Protein AF-A0A7S1FLL5-F1 (afdb_monomer_lite)

Sequence (113 aa):
ATEEENEERKRREYEVFVGRAIDALRIDYPDILHSPPDYALYSRDLVAVEPSGIEMQGLTKYKGILACLHLAAGIFYDPAQSGMTFRVGFDDGWGGIRVSWHATLVPKASWPA

Organism: NCBI:txid216773

Structure (mmCIF, N/CA/C/O backbone):
data_AF-A0A7S1FLL5-F1
#
_entry.id   AF-A0A7S1FLL5-F1
#
loop_
_atom_site.group_PDB
_atom_site.id
_atom_site.type_symbol
_atom_site.label_atom_id
_atom_site.label_alt_id
_atom_site.label_comp_id
_atom_site.label_asym_id
_atom_site.label_entity_id
_atom_site.label_seq_id
_atom_site.pdbx_PDB_ins_code
_atom_site.Cartn_x
_atom_site.Cartn_y
_atom_site.Cartn_z
_atom_site.occupancy
_atom_site.B_iso_or_equiv
_atom_site.auth_seq_id
_atom_site.auth_comp_id
_atom_site.auth_asym_id
_atom_site.auth_atom_id
_atom_site.pdbx_PDB_model_num
ATOM 1 N N . ALA A 1 1 ? -29.370 -0.639 25.352 1.00 63.81 1 ALA A N 1
ATOM 2 C CA . ALA A 1 1 ? -27.992 -1.146 25.358 1.00 63.81 1 ALA A CA 1
ATOM 3 C C . ALA A 1 1 ? -27.264 -0.450 26.487 1.00 63.81 1 ALA A C 1
ATOM 5 O O . ALA A 1 1 ? -27.336 0.778 26.551 1.00 63.81 1 ALA A O 1
ATOM 6 N N . THR A 1 2 ? -26.671 -1.208 27.402 1.00 86.12 2 THR A N 1
ATOM 7 C CA . THR A 1 2 ? -25.772 -0.647 28.421 1.00 86.12 2 THR A CA 1
ATOM 8 C C . THR A 1 2 ? -24.499 -0.122 27.745 1.00 86.12 2 THR A C 1
ATOM 10 O O . THR A 1 2 ? -24.195 -0.466 26.602 1.00 86.12 2 THR A O 1
ATOM 13 N N . GLU A 1 3 ? -23.775 0.777 28.406 1.00 87.81 3 GLU A N 1
ATOM 14 C CA . GLU A 1 3 ? -22.543 1.373 27.865 1.00 87.81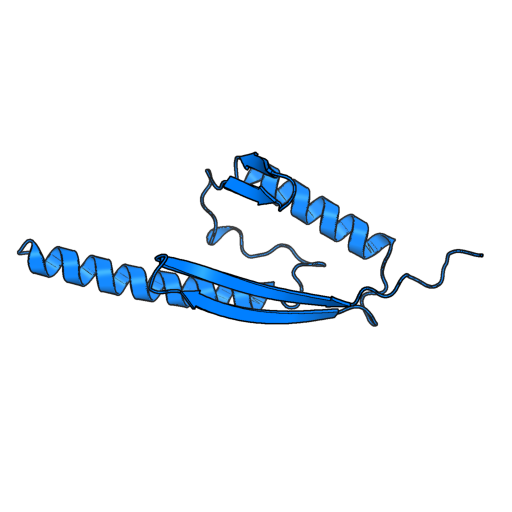 3 GLU A CA 1
ATOM 15 C C . GLU A 1 3 ? -21.482 0.303 27.543 1.00 87.81 3 GLU A C 1
ATOM 17 O O . GLU A 1 3 ? -20.839 0.355 26.498 1.00 87.81 3 GLU A O 1
ATOM 22 N N . GLU A 1 4 ? -21.420 -0.740 28.369 1.00 88.12 4 GLU A N 1
ATOM 23 C CA . GLU A 1 4 ? -20.559 -1.915 28.208 1.00 88.12 4 GLU A CA 1
ATOM 24 C C . GLU A 1 4 ? -20.879 -2.726 26.937 1.00 88.12 4 GLU A C 1
ATOM 26 O O . GLU A 1 4 ? -19.981 -3.038 26.155 1.00 88.12 4 GLU A O 1
ATOM 31 N N . GLU A 1 5 ? -22.163 -2.969 26.644 1.00 89.94 5 GLU A N 1
ATOM 32 C CA . GLU A 1 5 ? -22.590 -3.639 25.404 1.00 89.94 5 GLU A CA 1
ATOM 33 C C . GLU A 1 5 ? -22.206 -2.838 24.147 1.00 89.94 5 GLU A C 1
ATOM 35 O O . GLU A 1 5 ? -21.884 -3.411 23.102 1.00 89.94 5 GLU A O 1
ATOM 40 N N . ASN A 1 6 ? -22.239 -1.502 24.225 1.00 91.62 6 ASN A N 1
ATOM 41 C CA . ASN A 1 6 ? -21.841 -0.645 23.109 1.00 91.62 6 ASN A CA 1
ATOM 42 C C . ASN A 1 6 ? -20.327 -0.693 22.860 1.00 91.62 6 ASN A C 1
ATOM 44 O O . ASN A 1 6 ? -19.919 -0.722 21.698 1.00 91.62 6 ASN A O 1
ATOM 48 N N . GLU A 1 7 ? -19.509 -0.705 23.913 1.00 92.19 7 GLU A N 1
ATOM 49 C CA . GLU A 1 7 ? -18.049 -0.803 23.793 1.00 92.19 7 GLU A CA 1
ATOM 50 C C . GLU A 1 7 ? -17.609 -2.171 23.262 1.00 92.19 7 GLU A C 1
ATOM 52 O O . GLU A 1 7 ? -16.789 -2.244 22.344 1.00 92.19 7 GLU A O 1
ATOM 57 N N . GLU A 1 8 ? -18.223 -3.263 23.727 1.00 92.38 8 GLU A N 1
ATOM 58 C CA . GLU A 1 8 ? -17.965 -4.588 23.159 1.00 92.38 8 GLU A CA 1
ATOM 59 C C . GLU A 1 8 ? -18.308 -4.663 21.671 1.00 92.38 8 GLU A C 1
ATOM 61 O O . GLU A 1 8 ? -17.555 -5.244 20.883 1.00 92.38 8 GLU A O 1
ATOM 66 N N . ARG A 1 9 ? -19.438 -4.071 21.262 1.00 93.31 9 ARG A N 1
ATOM 67 C CA . ARG A 1 9 ? -19.830 -4.048 19.851 1.00 93.31 9 ARG A CA 1
ATOM 68 C C . ARG A 1 9 ? -18.812 -3.282 19.010 1.00 93.31 9 ARG A C 1
ATOM 70 O O . ARG A 1 9 ? -18.370 -3.810 17.993 1.00 93.31 9 ARG A O 1
ATOM 77 N N . LYS A 1 10 ? -18.403 -2.084 19.444 1.00 92.19 10 LYS A N 1
ATOM 78 C CA . LYS A 1 10 ? -17.382 -1.281 18.746 1.00 92.19 10 LYS A CA 1
ATOM 79 C C . LYS A 1 10 ? -16.068 -2.039 18.607 1.00 92.19 10 LYS A C 1
ATOM 81 O O . LYS A 1 10 ? -15.455 -2.003 17.544 1.00 92.19 10 LYS A O 1
ATOM 86 N N . ARG A 1 11 ? -15.648 -2.751 19.657 1.00 89.69 11 ARG A N 1
ATOM 87 C CA . ARG A 1 11 ? -14.433 -3.566 19.624 1.00 89.69 11 ARG A CA 1
ATOM 88 C C . ARG A 1 11 ? -14.525 -4.678 18.578 1.00 89.69 11 ARG A C 1
ATOM 90 O O . ARG A 1 11 ? -13.615 -4.818 17.768 1.00 89.69 11 ARG A O 1
ATOM 97 N N . ARG A 1 12 ? -15.631 -5.427 18.548 1.00 92.06 12 ARG A N 1
ATOM 98 C CA . ARG A 1 12 ? -15.839 -6.482 17.539 1.00 92.06 12 ARG A CA 1
ATOM 99 C C . ARG A 1 12 ? -15.889 -5.911 16.122 1.00 92.06 12 ARG A C 1
ATOM 101 O O . ARG A 1 12 ? -15.314 -6.491 15.209 1.00 92.06 12 ARG A O 1
ATOM 108 N N . GLU A 1 13 ? -16.557 -4.774 15.934 1.00 93.12 13 GLU A N 1
ATOM 109 C CA . GLU A 1 13 ? -16.590 -4.073 14.645 1.00 93.12 13 GLU A CA 1
ATOM 110 C C . GLU A 1 13 ? -15.180 -3.661 14.204 1.00 93.12 13 GLU A C 1
ATOM 112 O O . GLU A 1 13 ? -14.794 -3.928 13.067 1.00 93.12 13 GLU A O 1
ATOM 117 N N . TYR A 1 14 ? -14.386 -3.087 15.110 1.00 89.88 14 TYR A N 1
ATOM 118 C CA . TYR A 1 14 ? -12.994 -2.722 14.855 1.00 89.88 14 TYR A CA 1
ATOM 119 C C . TYR A 1 14 ? -12.141 -3.927 14.440 1.00 89.88 14 TYR A C 1
ATOM 121 O O . TYR A 1 14 ? -11.466 -3.863 13.416 1.00 89.88 14 TYR A O 1
ATOM 129 N N . GLU A 1 15 ? -12.214 -5.044 15.169 1.00 90.19 15 GLU A N 1
ATOM 130 C CA . GLU A 1 15 ? -11.469 -6.271 14.848 1.00 90.19 15 GLU A CA 1
ATOM 131 C C . GLU A 1 15 ? -11.822 -6.800 13.443 1.00 90.19 15 GLU A C 1
ATOM 133 O O . GLU A 1 15 ? -10.939 -7.186 12.671 1.00 90.19 15 GLU A O 1
ATOM 138 N N . VAL A 1 16 ? -13.102 -6.734 13.055 1.00 91.94 16 VAL A N 1
ATOM 139 C CA . VAL A 1 16 ? -13.547 -7.083 11.695 1.00 91.94 16 VAL A CA 1
ATOM 140 C C . VAL A 1 16 ? -12.983 -6.115 10.651 1.00 91.94 16 VAL A C 1
ATOM 142 O O . VAL A 1 16 ? -12.549 -6.557 9.584 1.00 91.94 16 VAL A O 1
ATOM 145 N N . PHE A 1 17 ? -12.969 -4.808 10.927 1.00 90.12 17 PHE A N 1
ATOM 146 C CA . PHE A 1 17 ? -12.389 -3.819 10.014 1.00 90.12 17 PHE A CA 1
ATOM 147 C C . PHE A 1 17 ? -10.881 -4.012 9.833 1.00 90.12 17 PHE A C 1
ATOM 149 O O . PHE A 1 17 ? -10.403 -3.943 8.702 1.00 90.12 17 PHE A O 1
ATOM 156 N N . VAL A 1 18 ? -10.148 -4.325 10.904 1.00 91.62 18 VAL A N 1
ATOM 157 C CA . VAL A 1 18 ? -8.716 -4.651 10.841 1.00 91.62 18 VAL A CA 1
ATOM 158 C C . VAL A 1 18 ? -8.477 -5.889 9.980 1.00 91.62 18 VAL A C 1
ATOM 160 O O . VAL A 1 18 ? -7.615 -5.860 9.104 1.00 91.62 18 VAL A O 1
ATOM 163 N N . GLY A 1 19 ? -9.265 -6.953 10.165 1.00 92.31 19 GLY A N 1
ATOM 164 C CA . GLY A 1 19 ? -9.166 -8.158 9.336 1.00 92.31 19 GLY A CA 1
ATOM 165 C C . GLY A 1 19 ? -9.349 -7.855 7.845 1.00 92.31 19 GLY A C 1
ATOM 166 O O . GLY A 1 19 ? -8.502 -8.213 7.030 1.00 92.31 19 GLY A O 1
ATOM 167 N N . ARG A 1 20 ? -10.396 -7.094 7.498 1.00 92.44 20 ARG A N 1
ATOM 168 C CA . ARG A 1 20 ? -10.655 -6.666 6.111 1.00 92.44 20 ARG A CA 1
ATOM 169 C C . ARG A 1 20 ? -9.524 -5.818 5.536 1.00 92.44 20 ARG A C 1
ATOM 171 O O . ARG A 1 20 ? -9.160 -5.995 4.378 1.00 92.44 20 ARG A O 1
ATOM 178 N N . ALA A 1 21 ? -8.973 -4.912 6.338 1.00 92.69 21 ALA A N 1
ATOM 179 C CA . ALA A 1 21 ? -7.847 -4.081 5.941 1.00 92.69 21 ALA A CA 1
ATOM 180 C C . ALA A 1 21 ? -6.602 -4.921 5.631 1.00 92.69 21 ALA A C 1
ATOM 182 O O . ALA A 1 21 ? -5.959 -4.715 4.607 1.00 92.69 21 ALA A O 1
ATOM 183 N N . ILE A 1 22 ? -6.283 -5.901 6.480 1.00 93.19 22 ILE A N 1
ATOM 184 C CA . ILE A 1 22 ? -5.159 -6.821 6.262 1.00 93.19 22 ILE A CA 1
ATOM 185 C C . ILE A 1 22 ? -5.349 -7.625 4.976 1.00 93.19 22 ILE A C 1
ATOM 187 O O . ILE A 1 22 ? -4.393 -7.783 4.218 1.00 93.19 22 ILE A O 1
ATOM 191 N N . ASP A 1 23 ? -6.559 -8.121 4.721 1.00 93.81 23 ASP A N 1
ATOM 192 C CA . ASP A 1 23 ? -6.851 -8.897 3.516 1.00 93.81 23 ASP A CA 1
ATOM 193 C C . ASP A 1 23 ? -6.730 -8.046 2.248 1.00 93.81 23 ASP A C 1
ATOM 195 O O . ASP A 1 23 ? -6.070 -8.472 1.301 1.00 93.81 23 ASP A O 1
ATOM 199 N N . ALA A 1 24 ? -7.265 -6.821 2.254 1.00 93.06 24 ALA A N 1
ATOM 200 C CA . ALA A 1 24 ? -7.095 -5.876 1.149 1.00 93.06 24 ALA A CA 1
ATOM 201 C C . ALA A 1 24 ? -5.608 -5.592 0.879 1.00 93.06 24 ALA A C 1
ATOM 203 O O . ALA A 1 24 ? -5.136 -5.753 -0.243 1.00 93.06 24 ALA A O 1
ATOM 204 N N . LEU A 1 25 ? -4.823 -5.301 1.923 1.00 93.25 25 LEU A N 1
ATOM 205 C CA . LEU A 1 25 ? -3.380 -5.073 1.784 1.00 93.25 25 LEU A CA 1
ATOM 206 C C . LEU A 1 25 ? -2.646 -6.312 1.245 1.00 93.25 25 LEU A C 1
ATOM 208 O O . LEU A 1 25 ? -1.707 -6.182 0.466 1.00 93.25 25 LEU A O 1
ATOM 212 N N . ARG A 1 26 ? -3.054 -7.528 1.623 1.00 92.94 26 ARG A N 1
ATOM 213 C CA . ARG A 1 26 ? -2.458 -8.764 1.086 1.00 92.94 26 ARG A CA 1
ATOM 214 C C . ARG A 1 26 ? -2.767 -8.990 -0.389 1.00 92.94 26 ARG A C 1
ATOM 216 O O . ARG A 1 26 ? -1.941 -9.590 -1.070 1.00 92.94 26 ARG A O 1
ATOM 223 N N . ILE A 1 27 ? -3.930 -8.543 -0.850 1.00 92.44 27 ILE A N 1
ATOM 224 C CA . ILE A 1 27 ? -4.333 -8.608 -2.258 1.00 92.44 27 ILE A CA 1
ATOM 225 C C . ILE A 1 27 ? -3.589 -7.549 -3.074 1.00 92.44 27 ILE A C 1
ATOM 227 O O . ILE A 1 27 ? -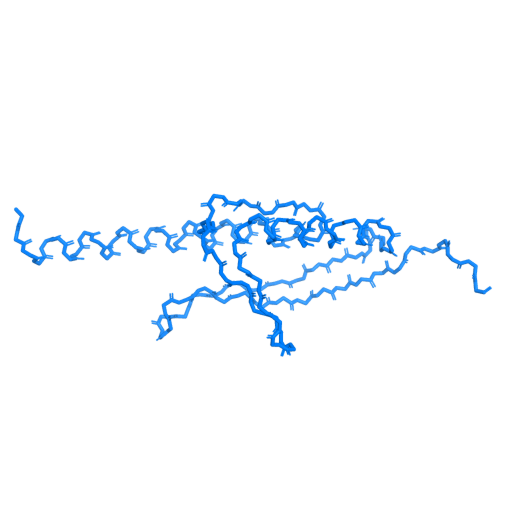3.104 -7.855 -4.157 1.00 92.44 27 ILE A O 1
ATOM 231 N N . ASP A 1 28 ? -3.456 -6.337 -2.536 1.00 92.00 28 ASP A N 1
ATOM 232 C CA . ASP A 1 28 ? -2.906 -5.197 -3.269 1.00 92.00 28 ASP A CA 1
ATOM 233 C C . ASP A 1 28 ? -1.379 -5.243 -3.387 1.00 92.00 28 ASP A C 1
ATOM 235 O O . ASP A 1 28 ? -0.819 -4.911 -4.431 1.00 92.00 28 ASP A O 1
ATOM 239 N N . TYR A 1 29 ? -0.674 -5.641 -2.320 1.00 89.94 29 TYR A N 1
ATOM 240 C CA . TYR A 1 29 ? 0.786 -5.531 -2.274 1.00 89.94 29 TYR A CA 1
ATOM 241 C C . TYR A 1 29 ? 1.537 -6.313 -3.358 1.00 89.94 29 TYR A C 1
ATOM 243 O O . TYR A 1 29 ? 2.475 -5.730 -3.888 1.00 89.94 29 TYR A O 1
ATOM 251 N N . PRO A 1 30 ? 1.180 -7.551 -3.750 1.00 89.38 30 PRO A N 1
ATOM 252 C CA . PRO A 1 30 ? 1.854 -8.241 -4.852 1.00 89.38 30 PRO A CA 1
ATOM 253 C C . PRO A 1 30 ? 2.020 -7.377 -6.113 1.00 89.38 30 PRO A C 1
ATOM 255 O O . PRO A 1 30 ? 3.081 -7.409 -6.732 1.00 89.38 30 PRO A O 1
ATOM 258 N N . ASP A 1 31 ? 1.017 -6.547 -6.418 1.00 88.56 31 ASP A N 1
ATOM 259 C CA . ASP A 1 31 ? 0.926 -5.775 -7.657 1.00 88.56 31 ASP A CA 1
ATOM 260 C C . ASP A 1 31 ? 0.920 -4.251 -7.438 1.00 88.56 31 ASP A C 1
ATOM 262 O O . ASP A 1 31 ? 0.667 -3.495 -8.376 1.00 88.56 31 ASP A O 1
ATOM 266 N N . ILE A 1 32 ? 1.242 -3.752 -6.237 1.00 90.06 32 ILE A N 1
ATOM 267 C CA . ILE A 1 32 ? 1.101 -2.322 -5.882 1.00 90.06 32 ILE A CA 1
ATOM 268 C C . ILE A 1 32 ? 1.964 -1.373 -6.728 1.00 90.06 32 ILE A C 1
ATOM 270 O O . ILE A 1 32 ? 1.704 -0.171 -6.777 1.00 90.06 32 ILE A O 1
ATOM 274 N N . LEU A 1 33 ? 3.002 -1.894 -7.390 1.00 89.00 33 LEU A N 1
ATOM 275 C CA . LEU A 1 33 ? 3.859 -1.145 -8.316 1.00 89.00 33 LEU A CA 1
ATOM 276 C C . LEU A 1 33 ? 3.275 -1.032 -9.728 1.00 89.00 33 LEU A C 1
ATOM 278 O O . LEU A 1 33 ? 3.783 -0.252 -10.532 1.00 89.00 33 LEU A O 1
ATOM 282 N N . HIS A 1 34 ? 2.224 -1.785 -10.036 1.00 88.12 34 HIS A N 1
ATOM 283 C CA . HIS A 1 34 ? 1.647 -1.877 -11.377 1.00 88.12 34 HIS A CA 1
ATOM 284 C C . HIS A 1 34 ? 0.139 -1.622 -11.400 1.00 88.12 34 HIS A C 1
ATOM 286 O O . HIS A 1 34 ? -0.390 -1.235 -12.442 1.00 88.12 34 HIS A O 1
ATOM 292 N N . SER A 1 35 ? -0.531 -1.786 -10.261 1.00 90.81 35 SER A N 1
ATOM 293 C CA . SER A 1 35 ? -1.972 -1.636 -10.114 1.00 90.81 35 SER A CA 1
ATOM 294 C C . SER A 1 35 ? -2.315 -0.744 -8.917 1.00 90.81 35 SER A C 1
ATOM 296 O O . SER A 1 35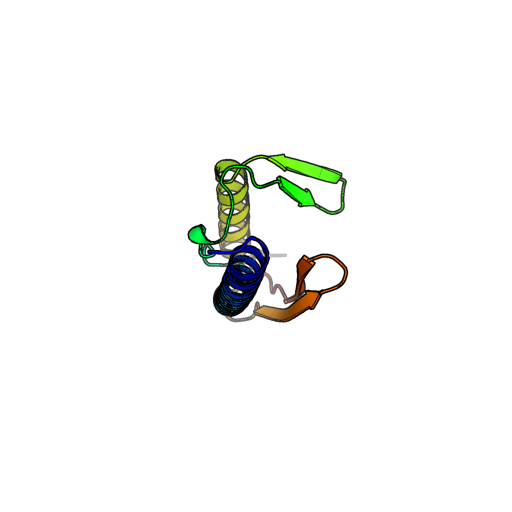 ? -1.613 -0.759 -7.900 1.00 90.81 35 SER A O 1
ATOM 298 N N . PRO A 1 36 ? -3.389 0.060 -9.011 1.00 92.69 36 PRO A N 1
ATOM 299 C CA . PRO A 1 36 ? -3.884 0.822 -7.874 1.00 92.69 36 PRO A CA 1
ATOM 300 C C . PRO A 1 36 ? -4.431 -0.108 -6.782 1.00 92.69 36 PRO A C 1
ATOM 302 O O . PRO A 1 36 ? -5.109 -1.077 -7.119 1.00 92.69 36 PRO A O 1
ATOM 305 N N . PRO A 1 37 ? -4.182 0.201 -5.496 1.00 92.81 37 PRO A N 1
ATOM 306 C CA . PRO A 1 37 ? -4.792 -0.517 -4.386 1.00 92.81 37 PRO A CA 1
ATOM 307 C C . PRO A 1 37 ? -6.286 -0.193 -4.278 1.00 92.81 37 PRO A C 1
ATOM 309 O O . PRO A 1 37 ? -6.778 0.776 -4.877 1.00 92.81 37 PRO A O 1
ATOM 312 N N . ASP A 1 38 ? -7.001 -0.941 -3.441 1.00 91.44 38 ASP A N 1
ATOM 313 C CA . ASP A 1 38 ? -8.373 -0.597 -3.089 1.00 91.44 38 ASP A CA 1
ATOM 314 C C . ASP A 1 38 ? -8.415 0.671 -2.221 1.00 91.44 38 ASP A C 1
ATOM 316 O O . ASP A 1 38 ? -8.186 0.677 -1.008 1.00 91.44 38 ASP A O 1
ATOM 320 N N . TYR A 1 39 ? -8.773 1.788 -2.853 1.00 92.69 39 TYR A N 1
ATOM 321 C CA . TYR A 1 39 ? -8.886 3.071 -2.172 1.00 92.69 39 TYR A CA 1
ATOM 322 C C . TYR A 1 39 ? -10.034 3.150 -1.156 1.00 92.69 39 TYR A C 1
ATOM 324 O O . TYR A 1 39 ? -10.065 4.112 -0.388 1.00 92.69 39 TYR A O 1
ATOM 332 N N . ALA A 1 40 ? -10.962 2.186 -1.126 1.00 90.56 40 ALA A N 1
ATOM 333 C CA . ALA A 1 40 ? -12.030 2.143 -0.127 1.00 90.56 40 ALA A CA 1
ATOM 334 C C . ALA A 1 40 ? -11.495 1.942 1.300 1.00 90.56 40 ALA A C 1
ATOM 336 O O . ALA A 1 40 ? -12.161 2.329 2.260 1.00 90.56 40 ALA A O 1
ATOM 337 N N . LEU A 1 41 ? -10.279 1.402 1.441 1.00 88.06 41 LEU A N 1
ATOM 338 C CA . LEU A 1 41 ? -9.605 1.239 2.727 1.00 88.06 41 LEU A CA 1
ATOM 339 C C . LEU A 1 41 ? -9.129 2.571 3.339 1.00 88.06 41 LEU A C 1
ATOM 341 O O . LEU A 1 41 ? -8.878 2.658 4.541 1.00 88.06 41 LEU A O 1
ATOM 345 N N . TYR A 1 42 ? -8.987 3.619 2.529 1.00 90.94 42 TYR A N 1
ATOM 346 C CA . TYR A 1 42 ? -8.279 4.831 2.922 1.00 90.94 42 TYR A CA 1
ATOM 347 C C . TYR A 1 42 ? -9.236 5.975 3.263 1.00 90.94 42 TYR A C 1
ATOM 349 O O . TYR A 1 42 ? -10.196 6.263 2.545 1.00 90.94 42 TYR A O 1
ATOM 357 N N . SER A 1 43 ? -8.919 6.698 4.340 1.00 92.94 43 SER A N 1
ATOM 358 C CA . SER A 1 43 ? -9.613 7.941 4.679 1.00 92.94 43 SER A CA 1
ATOM 359 C C . SER A 1 43 ? -9.401 9.003 3.596 1.00 92.94 43 SER A C 1
ATOM 361 O O . SER A 1 43 ? -8.328 9.108 2.998 1.00 92.94 43 SER A O 1
ATOM 363 N N . ARG A 1 44 ? -10.411 9.853 3.383 1.00 94.44 44 ARG A N 1
ATOM 364 C CA . ARG A 1 44 ? -10.285 11.032 2.509 1.00 94.44 44 ARG A CA 1
ATOM 365 C C . ARG A 1 44 ? -9.192 11.980 2.996 1.00 94.44 44 ARG A C 1
ATOM 367 O O . ARG A 1 44 ? -8.489 12.551 2.163 1.00 94.44 44 ARG A O 1
ATOM 374 N N . ASP A 1 45 ? -9.015 12.050 4.311 1.00 94.81 45 ASP A N 1
ATOM 375 C CA . ASP A 1 45 ? -8.069 12.923 5.005 1.00 94.81 45 ASP A CA 1
ATOM 376 C C . ASP A 1 45 ? -6.785 12.178 5.403 1.00 94.81 45 ASP A C 1
ATOM 378 O O . ASP A 1 45 ? -6.143 12.517 6.394 1.00 94.81 45 ASP A O 1
ATOM 382 N N . LEU A 1 46 ? -6.414 11.124 4.661 1.00 94.31 46 LEU A N 1
ATOM 383 C CA . LEU A 1 46 ? -5.187 10.378 4.937 1.00 94.31 46 LEU A CA 1
ATOM 384 C C . LEU A 1 46 ? -3.961 11.298 4.904 1.00 94.31 46 LEU A C 1
ATOM 386 O O . LEU A 1 46 ? -3.874 12.213 4.082 1.00 94.31 46 LEU A O 1
ATOM 390 N N . VAL A 1 47 ? -2.995 11.002 5.765 1.00 93.88 47 VAL A N 1
ATOM 391 C CA . VAL A 1 47 ? -1.679 11.636 5.757 1.00 93.88 47 VAL A CA 1
ATOM 392 C C . VAL A 1 47 ? -0.658 10.558 5.435 1.00 93.88 47 VAL A C 1
ATOM 394 O O . VAL A 1 47 ? -0.527 9.579 6.166 1.00 93.88 47 VAL A O 1
ATOM 397 N N . ALA A 1 48 ? 0.035 10.721 4.314 1.00 91.56 48 ALA A N 1
ATOM 398 C CA . ALA A 1 48 ? 1.159 9.878 3.944 1.00 91.56 48 ALA A CA 1
ATOM 399 C C . ALA A 1 48 ? 2.454 10.628 4.257 1.00 91.56 48 ALA A C 1
ATOM 401 O O . ALA A 1 48 ? 2.661 11.732 3.755 1.00 91.56 48 ALA A O 1
ATOM 402 N N . VAL A 1 49 ? 3.305 10.021 5.081 1.00 91.19 49 VAL A N 1
ATOM 403 C CA . VAL A 1 49 ? 4.613 10.557 5.464 1.00 91.19 49 VAL A CA 1
ATOM 404 C C . VAL A 1 49 ? 5.675 9.627 4.903 1.00 91.19 49 VAL A C 1
ATOM 406 O O . VAL A 1 49 ? 5.632 8.423 5.160 1.00 91.19 49 VAL A O 1
ATOM 409 N N . GLU A 1 50 ? 6.602 10.159 4.116 1.00 85.00 50 GLU A N 1
ATOM 410 C CA . GLU A 1 50 ? 7.745 9.380 3.636 1.00 85.00 50 GLU A CA 1
ATOM 411 C C . GLU A 1 50 ? 8.996 9.629 4.513 1.00 85.00 50 GLU A C 1
ATOM 413 O O . GLU A 1 50 ? 9.038 10.621 5.244 1.00 85.00 50 GLU A O 1
ATOM 418 N N . PRO A 1 51 ? 10.000 8.728 4.510 1.00 85.25 51 PRO A N 1
ATOM 419 C CA . PRO A 1 51 ? 11.135 8.767 5.441 1.00 85.25 51 PRO A CA 1
ATOM 420 C C . PRO A 1 51 ? 11.957 10.067 5.480 1.00 85.25 51 PRO A C 1
ATOM 422 O O . PRO A 1 51 ? 12.597 10.336 6.494 1.00 85.25 51 PRO A O 1
ATOM 425 N N . SER A 1 52 ? 11.968 10.862 4.409 1.00 87.62 52 SER A N 1
ATOM 426 C CA . SER A 1 52 ? 12.643 12.167 4.353 1.00 87.62 52 SER A CA 1
ATOM 427 C C . SER A 1 52 ? 11.852 13.295 5.040 1.00 87.62 52 SER A C 1
ATOM 429 O O . SER A 1 52 ? 12.371 14.398 5.213 1.00 87.62 52 SER A O 1
ATOM 431 N N . GLY A 1 53 ? 10.634 13.005 5.516 1.00 85.00 53 GLY A N 1
ATOM 432 C CA . GLY A 1 53 ? 9.765 13.922 6.253 1.00 85.00 53 GLY A CA 1
ATOM 433 C C . GLY A 1 53 ? 8.793 14.706 5.374 1.00 85.00 53 GLY A C 1
ATOM 434 O O . GLY A 1 53 ? 8.120 15.608 5.871 1.00 85.00 53 GLY A O 1
ATOM 435 N N . ILE A 1 54 ? 8.691 14.388 4.080 1.00 87.00 54 ILE A N 1
ATOM 436 C CA . ILE A 1 54 ? 7.673 14.983 3.215 1.00 87.00 54 ILE A CA 1
ATOM 437 C C . ILE A 1 54 ? 6.310 14.389 3.571 1.00 87.00 54 ILE A C 1
ATOM 439 O O . ILE A 1 54 ? 6.098 13.174 3.536 1.00 87.00 54 ILE A O 1
ATOM 443 N N . GLU A 1 55 ? 5.365 15.276 3.875 1.00 91.31 55 GLU A N 1
ATOM 444 C CA . GLU A 1 55 ? 3.985 14.916 4.173 1.00 91.31 55 GLU A CA 1
ATOM 445 C C . GLU A 1 55 ? 3.052 15.234 3.011 1.00 91.31 55 GLU A C 1
ATOM 447 O O . GLU A 1 55 ? 3.122 16.282 2.360 1.00 91.31 55 GLU A O 1
ATOM 452 N N . MET A 1 56 ? 2.119 14.323 2.771 1.00 89.94 56 MET A N 1
ATOM 453 C CA . MET A 1 56 ? 1.151 14.416 1.692 1.00 89.94 56 MET A CA 1
ATOM 454 C C . MET A 1 56 ? -0.229 14.188 2.278 1.00 89.94 56 MET A C 1
ATOM 456 O O . MET A 1 56 ? -0.557 13.106 2.761 1.00 89.94 56 MET A O 1
ATOM 460 N N . GLN A 1 57 ? -1.033 15.244 2.238 1.00 94.12 57 GLN A N 1
ATOM 461 C CA . GLN A 1 57 ? -2.361 15.256 2.831 1.00 94.12 57 GLN A CA 1
ATOM 462 C C . GLN A 1 57 ? -3.434 15.037 1.765 1.00 94.12 57 GLN A C 1
ATOM 464 O O . GLN A 1 57 ? -3.490 15.753 0.757 1.00 94.12 57 GLN A O 1
ATOM 469 N N . GLY A 1 58 ? -4.304 14.072 2.032 1.00 95.81 58 GLY A N 1
ATOM 470 C CA . GLY A 1 58 ? -5.506 13.784 1.274 1.00 95.81 58 GLY A CA 1
ATOM 471 C C . GLY A 1 58 ? -5.358 12.652 0.258 1.00 95.81 58 GLY A C 1
ATOM 472 O O . GLY A 1 58 ? -4.340 12.496 -0.426 1.00 95.81 58 GLY A O 1
ATOM 473 N N . LEU A 1 59 ? -6.448 11.901 0.098 1.00 95.12 59 LEU A N 1
ATOM 474 C CA . LEU A 1 59 ? -6.519 10.730 -0.776 1.00 95.12 59 LEU A CA 1
ATOM 475 C C . LEU A 1 59 ? -6.227 11.057 -2.249 1.00 95.12 59 LEU A C 1
ATOM 477 O O . LEU A 1 59 ? -5.597 10.266 -2.945 1.00 95.12 59 LEU A O 1
ATOM 481 N N . THR A 1 60 ? -6.632 12.231 -2.737 1.00 94.56 60 THR A N 1
ATOM 482 C CA . THR A 1 60 ? -6.380 12.637 -4.130 1.00 94.56 60 THR A CA 1
ATOM 483 C C . THR A 1 60 ? -4.887 12.729 -4.442 1.00 94.56 60 THR A C 1
ATOM 485 O O . THR A 1 60 ? -4.451 12.248 -5.486 1.00 94.56 60 THR A O 1
ATOM 488 N N . LYS A 1 61 ? -4.088 13.307 -3.534 1.00 92.50 61 LYS A N 1
ATOM 489 C CA . LYS A 1 61 ? -2.634 13.406 -3.726 1.00 92.50 61 LYS A CA 1
ATOM 490 C C . LYS A 1 61 ? -1.990 12.026 -3.669 1.00 92.50 61 LYS A C 1
ATOM 492 O O . LYS A 1 61 ? -1.195 11.695 -4.542 1.00 92.50 61 LYS A O 1
ATOM 497 N N . TYR A 1 62 ? -2.404 11.208 -2.702 1.00 93.12 62 TYR A N 1
ATOM 498 C CA . TYR A 1 62 ? -1.936 9.831 -2.556 1.00 93.12 62 TYR A CA 1
ATOM 499 C C . TYR A 1 62 ? -2.158 8.990 -3.825 1.00 93.12 62 TYR A C 1
ATOM 501 O O . TYR A 1 62 ? -1.230 8.343 -4.308 1.00 93.12 62 TYR A O 1
ATOM 509 N N . LYS A 1 63 ? -3.350 9.081 -4.435 1.00 94.56 63 LYS A N 1
ATOM 510 C CA . LYS A 1 63 ? -3.657 8.449 -5.732 1.00 94.56 63 LYS A CA 1
ATOM 511 C C . LYS A 1 63 ? -2.701 8.891 -6.838 1.00 94.56 63 LYS A C 1
ATOM 513 O O . LYS A 1 63 ? -2.204 8.054 -7.584 1.00 94.56 63 LYS A O 1
ATOM 518 N N . GLY A 1 64 ? -2.437 10.196 -6.932 1.00 93.06 64 GLY A N 1
ATOM 519 C CA . GLY A 1 64 ? -1.531 10.753 -7.937 1.00 93.06 64 GLY A CA 1
ATOM 520 C C . GLY A 1 64 ? -0.107 10.208 -7.821 1.00 93.06 64 GLY A C 1
ATOM 521 O O . GLY A 1 64 ? 0.509 9.886 -8.830 1.00 93.06 64 GLY A O 1
ATOM 522 N N . ILE A 1 65 ? 0.397 10.035 -6.599 1.00 90.88 65 ILE A N 1
ATOM 523 C CA . ILE A 1 65 ? 1.744 9.494 -6.365 1.00 90.88 65 ILE A CA 1
ATOM 524 C C . ILE A 1 65 ? 1.836 8.032 -6.776 1.00 90.88 65 ILE A C 1
ATOM 526 O O . ILE A 1 65 ? 2.791 7.660 -7.452 1.00 90.88 65 ILE A O 1
ATOM 530 N N . LEU A 1 66 ? 0.842 7.217 -6.415 1.00 92.38 66 LEU A N 1
ATOM 531 C CA . LEU A 1 66 ? 0.805 5.824 -6.854 1.00 92.38 66 LEU A CA 1
ATOM 532 C C . LEU A 1 66 ? 0.721 5.725 -8.378 1.00 92.38 66 LEU A C 1
ATOM 534 O O . LEU A 1 66 ? 1.466 4.953 -8.964 1.00 92.38 66 LEU A O 1
ATOM 538 N N . ALA A 1 67 ? -0.071 6.575 -9.035 1.00 94.00 67 ALA A N 1
ATOM 539 C CA . ALA A 1 67 ? -0.111 6.622 -10.496 1.00 94.00 67 ALA A CA 1
ATOM 540 C C . ALA A 1 67 ? 1.251 7.002 -11.115 1.00 94.00 67 ALA A C 1
ATOM 542 O O . ALA A 1 67 ? 1.678 6.388 -12.093 1.00 94.00 67 ALA A O 1
ATOM 543 N N . CYS A 1 68 ? 1.967 7.975 -10.538 1.00 92.81 68 CYS A N 1
ATOM 544 C CA . CYS A 1 68 ? 3.329 8.315 -10.960 1.00 92.81 68 CYS A CA 1
ATOM 545 C C . CYS A 1 68 ? 4.304 7.147 -10.749 1.00 92.81 68 CYS A C 1
ATOM 547 O O . CYS A 1 68 ? 5.145 6.893 -11.611 1.00 92.81 68 CYS A O 1
ATOM 549 N N . LEU A 1 69 ? 4.179 6.426 -9.632 1.00 91.50 69 LEU A N 1
ATOM 550 C CA . LEU A 1 69 ? 4.972 5.235 -9.341 1.00 91.50 69 LEU A CA 1
ATOM 551 C C . LEU A 1 69 ? 4.695 4.124 -10.359 1.00 91.50 69 LEU A C 1
ATOM 553 O O . LEU A 1 69 ? 5.644 3.543 -10.875 1.00 91.50 69 LEU A O 1
ATOM 557 N N . HIS A 1 70 ? 3.428 3.878 -10.704 1.00 93.19 70 HIS A N 1
ATOM 558 C CA . HIS A 1 70 ? 3.034 2.894 -11.720 1.00 93.19 70 HIS A CA 1
ATOM 559 C C . HIS A 1 70 ? 3.588 3.243 -13.093 1.00 93.19 70 HIS A C 1
ATOM 561 O O . HIS A 1 70 ? 4.124 2.379 -13.788 1.00 93.19 70 HIS A O 1
ATOM 567 N N . LEU A 1 71 ? 3.512 4.521 -13.470 1.00 92.88 71 LEU A N 1
ATOM 568 C CA . LEU A 1 71 ? 4.072 5.009 -14.724 1.00 92.88 71 LEU A CA 1
ATOM 569 C C . LEU A 1 71 ? 5.591 4.810 -14.761 1.00 92.88 71 LEU A C 1
ATOM 571 O O . LEU A 1 71 ? 6.113 4.248 -15.722 1.00 92.88 71 LEU A O 1
ATOM 575 N N . ALA A 1 72 ? 6.299 5.232 -13.711 1.00 91.56 72 ALA A N 1
ATOM 576 C CA . ALA A 1 72 ? 7.742 5.052 -13.609 1.00 91.56 72 ALA A CA 1
ATOM 577 C C . ALA A 1 72 ? 8.116 3.565 -13.654 1.00 91.56 72 ALA A C 1
ATOM 579 O O . ALA A 1 72 ? 9.002 3.176 -14.414 1.00 91.56 72 ALA A O 1
ATOM 580 N N . ALA A 1 73 ? 7.401 2.720 -12.910 1.00 91.44 73 ALA A N 1
ATOM 581 C CA . ALA A 1 73 ? 7.652 1.290 -12.895 1.00 91.44 73 ALA A CA 1
ATOM 582 C C . ALA A 1 73 ? 7.460 0.658 -14.279 1.00 91.44 73 ALA A C 1
ATOM 584 O O . ALA A 1 73 ? 8.312 -0.100 -14.735 1.00 91.44 73 ALA A O 1
ATOM 585 N N . GLY A 1 74 ? 6.390 1.039 -14.982 1.00 89.94 74 GLY A N 1
ATOM 586 C CA . GLY A 1 74 ? 6.104 0.576 -16.336 1.00 89.94 74 GLY A CA 1
ATOM 587 C C . GLY A 1 74 ? 7.080 1.090 -17.400 1.00 89.94 74 GLY A C 1
ATOM 588 O O . GLY A 1 74 ? 7.293 0.402 -18.398 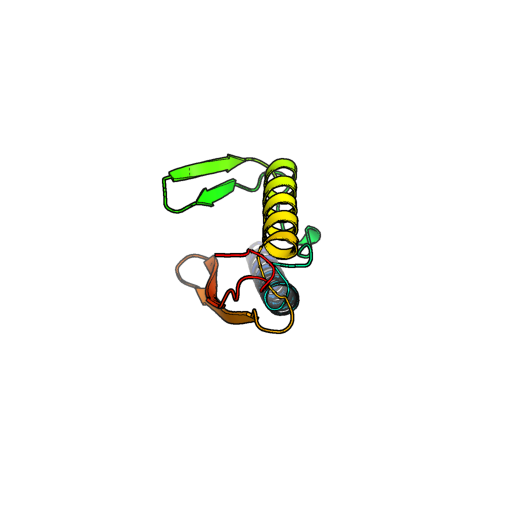1.00 89.94 74 GLY A O 1
ATOM 589 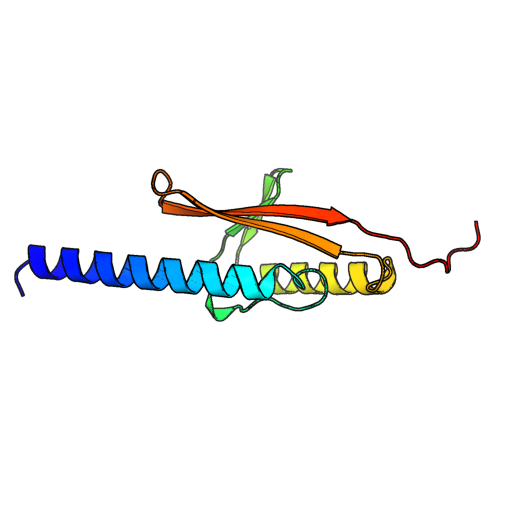N N . ILE A 1 75 ? 7.689 2.264 -17.219 1.00 90.88 75 ILE A N 1
ATOM 590 C CA . ILE A 1 75 ? 8.687 2.807 -18.155 1.00 90.88 75 ILE A CA 1
ATOM 591 C C . ILE A 1 75 ? 10.057 2.165 -17.921 1.00 90.88 75 ILE A C 1
ATOM 593 O O . ILE A 1 75 ? 10.687 1.717 -18.878 1.00 90.88 75 ILE A O 1
ATOM 597 N N . PHE A 1 76 ? 10.514 2.111 -16.669 1.00 90.69 76 PHE A N 1
ATOM 598 C CA . PHE A 1 76 ? 11.907 1.793 -16.355 1.00 90.69 76 PHE A CA 1
ATOM 599 C C . PHE A 1 76 ? 12.173 0.307 -16.100 1.00 90.69 76 PHE A C 1
ATOM 601 O O . PHE A 1 76 ? 13.281 -0.146 -16.386 1.00 90.69 76 PHE A O 1
ATOM 608 N N . TYR A 1 77 ? 11.198 -0.464 -15.605 1.00 91.81 77 TYR A N 1
ATOM 609 C CA . TYR A 1 77 ? 11.440 -1.824 -15.106 1.00 91.81 77 TYR A CA 1
ATOM 610 C C . TYR A 1 77 ? 10.642 -2.900 -15.849 1.00 91.81 77 TYR A C 1
ATOM 612 O O . TYR A 1 77 ? 9.513 -2.684 -16.287 1.00 91.81 77 TYR A O 1
ATOM 620 N N . ASP A 1 78 ? 11.252 -4.071 -16.025 1.00 90.12 78 ASP A N 1
ATOM 621 C CA . ASP A 1 78 ? 10.634 -5.248 -16.631 1.00 90.12 78 ASP A CA 1
ATOM 622 C C . ASP A 1 78 ? 9.684 -5.916 -15.620 1.00 90.12 78 ASP A C 1
ATOM 624 O O . ASP A 1 78 ? 10.162 -6.407 -14.594 1.00 90.12 78 ASP A O 1
ATOM 628 N N . PRO A 1 79 ? 8.364 -5.971 -15.878 1.00 86.31 79 PRO A N 1
ATOM 629 C CA . PRO A 1 79 ? 7.398 -6.558 -14.951 1.00 86.31 79 PRO A CA 1
ATOM 630 C C . PRO A 1 79 ? 7.523 -8.082 -14.811 1.00 86.31 79 PRO A C 1
ATOM 632 O O . PRO A 1 79 ? 7.047 -8.629 -13.825 1.00 86.31 79 PRO A O 1
ATOM 635 N N . ALA A 1 80 ? 8.145 -8.785 -15.766 1.00 87.19 80 ALA A N 1
ATOM 636 C CA . ALA A 1 80 ? 8.313 -10.238 -15.687 1.00 87.19 80 ALA A CA 1
ATOM 637 C C . ALA A 1 80 ? 9.489 -10.652 -14.788 1.00 87.19 80 ALA A C 1
ATOM 639 O O . ALA A 1 80 ? 9.528 -11.779 -14.295 1.00 87.19 80 ALA A O 1
ATOM 640 N N . GLN A 1 81 ? 10.459 -9.753 -14.605 1.00 87.50 81 GLN A N 1
ATOM 641 C CA . GLN A 1 81 ? 11.675 -9.997 -13.822 1.00 87.50 81 GLN A CA 1
ATOM 642 C C . GLN A 1 81 ? 11.732 -9.175 -12.531 1.00 87.50 81 GLN A C 1
ATOM 644 O O . GLN A 1 81 ? 12.491 -9.506 -11.620 1.00 87.50 81 GLN A O 1
ATOM 649 N N . SER A 1 82 ? 10.939 -8.109 -12.448 1.00 89.50 82 SER A N 1
ATOM 650 C CA . SER A 1 82 ? 10.735 -7.345 -11.223 1.00 89.50 82 SER A CA 1
ATOM 651 C C . SER A 1 82 ? 9.664 -8.002 -10.360 1.00 89.50 82 SER A C 1
ATOM 653 O O . SER A 1 82 ? 8.750 -8.648 -10.860 1.00 89.50 82 SER A O 1
ATOM 655 N N . GLY A 1 83 ? 9.758 -7.821 -9.049 1.00 87.06 83 GLY A N 1
ATOM 656 C CA . GLY A 1 83 ? 8.782 -8.373 -8.122 1.00 87.06 83 GLY A CA 1
ATOM 657 C C . GLY A 1 83 ? 8.932 -7.804 -6.725 1.00 87.06 83 GLY A C 1
ATOM 658 O O . GLY A 1 83 ? 9.907 -7.118 -6.408 1.00 87.06 83 GLY A O 1
ATOM 659 N N . MET A 1 84 ? 7.960 -8.098 -5.868 1.00 91.00 84 MET A N 1
ATOM 660 C CA . MET A 1 84 ? 7.978 -7.659 -4.483 1.00 91.00 84 MET A CA 1
ATOM 661 C C . MET A 1 84 ? 7.611 -8.799 -3.541 1.00 91.00 84 MET A C 1
ATOM 663 O O . MET A 1 84 ? 6.650 -9.533 -3.750 1.00 91.00 84 MET A O 1
ATOM 667 N N . THR A 1 85 ? 8.378 -8.920 -2.464 1.00 92.06 85 THR A N 1
ATOM 668 C CA . THR A 1 85 ? 8.019 -9.753 -1.315 1.00 92.06 85 THR A CA 1
ATOM 669 C C . THR A 1 85 ? 7.552 -8.852 -0.186 1.00 92.06 85 THR A C 1
ATOM 671 O O . THR A 1 85 ? 8.061 -7.743 -0.019 1.00 92.06 85 THR A O 1
ATOM 674 N N . PHE A 1 86 ? 6.571 -9.297 0.593 1.00 94.56 86 PHE A N 1
ATOM 675 C CA . PHE A 1 86 ? 6.022 -8.487 1.673 1.00 94.56 86 PHE A CA 1
ATOM 676 C C . PHE A 1 86 ? 5.529 -9.343 2.839 1.00 94.56 86 PHE A C 1
ATOM 678 O O . PHE A 1 86 ? 5.303 -10.548 2.720 1.00 94.56 86 PHE A O 1
ATOM 685 N N . ARG A 1 87 ? 5.384 -8.702 3.996 1.00 93.75 87 ARG A N 1
ATOM 686 C CA . ARG A 1 87 ? 4.779 -9.245 5.210 1.00 93.75 87 ARG A CA 1
ATOM 687 C C . ARG A 1 87 ? 3.845 -8.197 5.789 1.00 93.75 87 ARG A C 1
ATOM 689 O O . ARG A 1 87 ? 4.256 -7.057 5.990 1.00 93.75 87 ARG A O 1
ATOM 696 N N . VAL A 1 88 ? 2.619 -8.608 6.086 1.00 93.88 88 VAL A N 1
ATOM 697 C CA . VAL A 1 88 ? 1.617 -7.783 6.769 1.00 93.88 88 VAL A CA 1
ATOM 698 C C . VAL A 1 88 ? 1.461 -8.305 8.191 1.00 93.88 88 VAL A C 1
ATOM 700 O O . VAL A 1 88 ? 1.249 -9.505 8.380 1.00 93.88 88 VAL A O 1
ATOM 703 N N . GLY A 1 89 ? 1.567 -7.416 9.173 1.00 89.81 89 GLY A N 1
ATOM 704 C CA . GLY A 1 89 ? 1.344 -7.717 10.582 1.00 89.81 89 GLY A CA 1
ATOM 705 C C . GLY A 1 89 ? 0.499 -6.635 11.241 1.00 89.81 89 GLY A C 1
ATOM 706 O O . GLY A 1 89 ? 0.624 -5.458 10.906 1.00 89.81 89 GLY A O 1
ATOM 707 N N . PHE A 1 90 ? -0.361 -7.039 12.170 1.00 91.19 90 PHE A N 1
ATOM 708 C CA . PHE A 1 90 ? -1.053 -6.111 13.056 1.00 91.19 90 PHE A CA 1
ATOM 709 C C . PHE A 1 90 ? -0.218 -5.910 14.319 1.00 91.19 90 PHE A C 1
ATOM 711 O O . PHE A 1 90 ? 0.308 -6.877 14.871 1.00 91.19 90 PHE A O 1
ATOM 718 N N . ASP A 1 91 ? -0.054 -4.657 14.729 1.00 86.06 91 ASP A N 1
ATOM 719 C CA . ASP A 1 91 ? 0.648 -4.275 15.948 1.00 86.06 91 ASP A CA 1
ATOM 720 C C . ASP A 1 91 ? -0.378 -3.750 16.961 1.00 86.06 91 ASP A C 1
ATOM 722 O O . ASP A 1 91 ? -0.790 -2.586 16.901 1.00 86.06 91 ASP A O 1
ATOM 726 N N . ASP A 1 92 ? -0.791 -4.629 17.881 1.00 75.94 92 ASP A N 1
ATOM 727 C CA . ASP A 1 92 ? -1.767 -4.335 18.941 1.00 75.94 92 ASP A CA 1
ATOM 728 C C . ASP A 1 92 ? -1.334 -3.151 19.822 1.00 75.94 92 ASP A C 1
ATOM 730 O O . ASP A 1 92 ? -2.178 -2.432 20.352 1.00 75.94 92 ASP A O 1
ATOM 734 N N . GLY A 1 93 ? -0.023 -2.921 19.976 1.00 78.12 93 GLY A N 1
ATOM 735 C CA . GLY A 1 93 ? 0.507 -1.861 20.835 1.00 78.12 93 GLY A CA 1
ATOM 736 C C . GLY A 1 93 ? 0.307 -0.456 20.266 1.00 78.12 93 GLY A C 1
ATOM 737 O O . GLY A 1 93 ? 0.184 0.501 21.027 1.00 78.12 93 GLY A O 1
ATOM 738 N N . TRP A 1 94 ? 0.250 -0.334 18.938 1.00 69.94 94 TRP A N 1
ATOM 739 C CA . TRP A 1 94 ? 0.095 0.941 18.227 1.00 69.94 94 TRP A CA 1
ATOM 740 C C . TRP A 1 94 ? -1.259 1.073 17.519 1.00 69.94 94 TRP A C 1
ATOM 742 O O . TRP A 1 94 ? -1.530 2.110 16.915 1.00 69.94 94 TRP A O 1
ATOM 752 N N . GLY A 1 95 ? -2.103 0.035 17.576 1.00 83.62 95 GLY A N 1
ATOM 753 C CA . GLY A 1 95 ? -3.399 0.001 16.892 1.00 83.62 95 GLY A CA 1
ATOM 754 C C . GLY A 1 95 ? -3.270 0.141 15.373 1.00 83.62 95 GLY A C 1
ATOM 755 O O . GLY A 1 95 ? -4.132 0.744 14.732 1.00 83.62 95 GLY A O 1
ATOM 756 N N . GLY A 1 96 ? -2.168 -0.357 14.804 1.00 89.69 96 GLY A N 1
ATOM 757 C CA . GLY A 1 96 ? -1.773 -0.097 13.423 1.00 89.69 96 GLY A CA 1
ATOM 758 C C . GLY A 1 96 ? -1.419 -1.362 12.651 1.00 89.69 96 GLY A C 1
ATOM 759 O O . GLY A 1 96 ? -0.911 -2.337 13.201 1.00 89.69 96 GLY A O 1
ATOM 760 N N . ILE A 1 97 ? -1.654 -1.334 11.339 1.00 92.56 97 ILE A N 1
ATOM 761 C CA . ILE A 1 97 ? -1.188 -2.380 10.428 1.00 92.56 97 ILE A CA 1
ATOM 762 C C . ILE A 1 97 ? 0.172 -1.963 9.880 1.00 92.56 97 ILE A C 1
ATOM 764 O O . ILE A 1 97 ? 0.326 -0.878 9.318 1.00 92.56 97 ILE A O 1
ATOM 768 N N . ARG A 1 98 ? 1.165 -2.839 10.023 1.00 92.31 98 ARG A N 1
ATOM 769 C CA . ARG A 1 98 ? 2.497 -2.662 9.454 1.00 92.31 98 ARG A CA 1
ATOM 770 C C . ARG A 1 98 ? 2.664 -3.565 8.245 1.00 92.31 98 ARG A C 1
ATOM 772 O O . ARG A 1 98 ? 2.465 -4.777 8.334 1.00 92.31 98 ARG A O 1
ATOM 779 N N . VAL A 1 99 ? 3.110 -2.976 7.140 1.00 92.25 99 VAL A N 1
ATOM 780 C CA . VAL A 1 99 ? 3.543 -3.729 5.965 1.00 92.25 99 VAL A CA 1
ATOM 781 C C . VAL A 1 99 ? 5.035 -3.526 5.751 1.00 92.25 99 VAL A C 1
ATOM 783 O O . VAL A 1 99 ? 5.492 -2.417 5.488 1.00 92.25 99 VAL A O 1
ATOM 786 N N . SER A 1 100 ? 5.792 -4.612 5.864 1.00 93.19 100 SER A N 1
ATOM 787 C CA . SER A 1 100 ? 7.214 -4.651 5.528 1.00 93.19 100 SER A CA 1
ATOM 788 C C . SER A 1 100 ? 7.366 -5.268 4.149 1.00 93.19 100 SER A C 1
ATOM 790 O O . SER A 1 100 ? 6.845 -6.356 3.915 1.00 93.19 100 SER A O 1
ATOM 792 N N . TRP A 1 101 ? 8.086 -4.615 3.246 1.00 92.81 101 TRP A N 1
ATOM 793 C CA . TRP A 1 101 ? 8.230 -5.074 1.868 1.00 92.81 101 TRP A CA 1
ATOM 794 C C . TRP A 1 101 ? 9.672 -4.956 1.375 1.00 92.81 101 TRP A C 1
ATOM 796 O O . TRP A 1 101 ? 10.470 -4.184 1.901 1.00 92.81 101 TRP A O 1
ATOM 806 N N . HIS A 1 102 ? 10.000 -5.763 0.372 1.00 93.38 102 HIS A N 1
ATOM 807 C CA . HIS A 1 102 ? 11.266 -5.756 -0.343 1.00 93.38 102 HIS A CA 1
ATOM 808 C C . HIS A 1 102 ? 10.979 -5.912 -1.835 1.00 93.38 102 HIS A C 1
ATOM 810 O O . HIS A 1 102 ? 10.476 -6.956 -2.260 1.00 93.38 102 HIS A O 1
ATOM 816 N N . ALA A 1 103 ? 11.289 -4.874 -2.612 1.00 91.56 103 ALA A N 1
ATOM 817 C CA . ALA A 1 103 ? 11.127 -4.870 -4.060 1.00 91.56 103 ALA A CA 1
ATOM 818 C C . ALA A 1 103 ? 12.462 -5.155 -4.757 1.00 91.56 103 ALA A C 1
ATOM 820 O O . ALA A 1 103 ? 13.493 -4.574 -4.420 1.00 91.56 103 ALA A O 1
ATOM 821 N N . THR A 1 104 ? 12.422 -6.024 -5.760 1.00 92.00 104 THR A N 1
ATOM 822 C CA . THR A 1 104 ? 13.502 -6.256 -6.718 1.00 92.00 104 THR A CA 1
ATOM 823 C C . THR A 1 104 ? 13.061 -5.673 -8.054 1.00 92.00 104 THR A C 1
ATOM 825 O O . THR A 1 104 ? 12.040 -6.085 -8.596 1.00 92.00 104 THR A O 1
ATOM 828 N N . LEU A 1 105 ? 13.807 -4.695 -8.567 1.00 91.38 105 LEU A N 1
ATOM 829 C CA . LEU A 1 105 ? 13.473 -3.975 -9.795 1.00 91.38 105 LEU A CA 1
ATOM 830 C C . LEU A 1 105 ? 14.553 -4.241 -10.844 1.00 91.38 105 LEU A C 1
ATOM 832 O O . LEU A 1 105 ? 15.713 -3.883 -10.644 1.00 91.38 105 LEU A O 1
ATOM 836 N N . VAL A 1 106 ? 14.172 -4.878 -11.950 1.00 91.94 106 VAL A N 1
ATOM 837 C CA . VAL A 1 106 ? 15.071 -5.190 -13.066 1.00 91.94 106 VAL A CA 1
ATOM 838 C C . VAL A 1 106 ? 14.823 -4.175 -14.178 1.00 91.94 106 VAL A C 1
ATOM 840 O O . VAL A 1 106 ? 13.709 -4.124 -14.696 1.00 91.94 106 VAL A O 1
ATOM 843 N N . PRO A 1 107 ? 15.809 -3.341 -14.553 1.00 92.19 107 PRO A N 1
ATOM 844 C CA . PRO A 1 107 ? 15.638 -2.378 -15.635 1.00 92.19 107 PRO A CA 1
ATOM 845 C C . PRO A 1 107 ? 15.285 -3.060 -16.960 1.00 92.19 107 PRO A C 1
ATOM 847 O O . PRO A 1 107 ? 15.818 -4.125 -17.278 1.00 92.19 107 PRO A O 1
ATOM 850 N N . LYS A 1 108 ? 14.429 -2.434 -17.773 1.00 90.06 108 LYS A N 1
ATOM 851 C CA . LYS A 1 108 ? 14.190 -2.905 -19.144 1.00 90.06 108 LYS A CA 1
ATOM 852 C C . LYS A 1 108 ? 15.485 -2.792 -19.948 1.00 90.06 108 LYS A C 1
ATOM 854 O O . LYS A 1 108 ? 16.118 -1.739 -19.962 1.00 90.06 108 LYS A O 1
ATOM 859 N N . ALA A 1 109 ? 15.852 -3.856 -20.661 1.00 75.31 109 ALA A N 1
ATOM 860 C CA . ALA A 1 109 ? 17.105 -3.970 -21.417 1.00 75.31 109 ALA A CA 1
ATOM 861 C C . ALA A 1 109 ? 17.214 -3.053 -22.662 1.00 75.31 109 ALA A C 1
ATOM 863 O O . ALA A 1 109 ? 17.972 -3.342 -23.581 1.00 75.31 109 ALA A O 1
ATOM 864 N N . SER A 1 110 ? 16.471 -1.948 -22.727 1.00 65.25 110 SER A N 1
ATOM 865 C CA . SER A 1 110 ? 16.416 -1.058 -23.891 1.00 65.25 110 SER A CA 1
ATOM 866 C C . SER A 1 110 ? 17.014 0.325 -23.635 1.00 65.25 110 SER A C 1
ATOM 868 O O . SER A 1 110 ? 16.530 1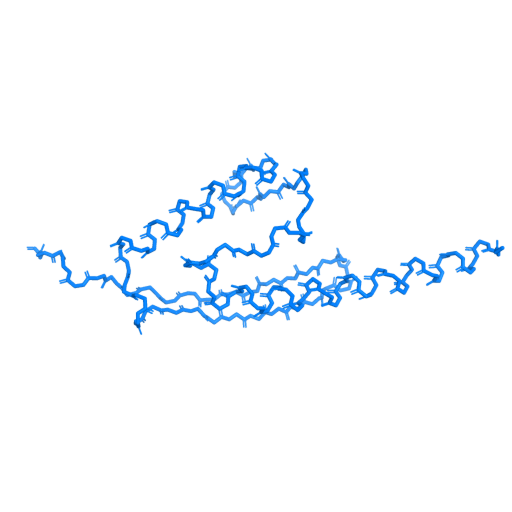.310 -24.191 1.00 65.25 110 SER A O 1
ATOM 870 N N . TRP A 1 111 ? 18.069 0.408 -22.824 1.00 52.34 111 TRP A N 1
ATOM 871 C CA . TRP A 1 111 ? 18.992 1.538 -22.888 1.00 52.34 111 TRP A CA 1
ATOM 872 C C . TRP A 1 111 ? 20.309 1.038 -23.486 1.00 52.34 111 TRP A C 1
ATOM 874 O O . TRP A 1 111 ? 20.925 0.154 -22.886 1.00 52.34 111 TRP A O 1
ATOM 884 N N . PRO A 1 112 ? 20.743 1.518 -24.667 1.00 48.50 112 PRO A N 1
ATOM 885 C CA . PRO A 1 112 ? 22.119 1.289 -25.073 1.00 48.50 112 PRO A CA 1
ATOM 886 C C . PRO A 1 112 ? 23.022 1.960 -24.032 1.00 48.50 112 PRO A C 1
ATOM 888 O O . PRO A 1 112 ? 22.760 3.096 -23.627 1.00 48.50 112 PRO A O 1
ATOM 891 N N . ALA A 1 113 ? 24.017 1.210 -23.558 1.00 49.59 113 ALA A N 1
ATOM 892 C CA . ALA A 1 113 ? 25.114 1.750 -22.763 1.00 49.59 113 ALA A CA 1
ATOM 893 C C . ALA A 1 113 ? 25.817 2.901 -23.499 1.00 49.59 113 ALA A C 1
ATOM 895 O O . ALA A 1 113 ? 25.870 2.850 -24.753 1.00 49.59 113 ALA A O 1
#

pLDDT: mean 89.06, std 8.26, range [48.5, 95.81]

Foldseek 3Di:
DPPVVVVVVVVVVLVVLVVVLLVQCVVCQFQLQADPGPCVNDDQQDWDADPVGDIDTGPVRVVVVSVVSNVCLVQFFDPVPKTKDWDWDQDPVVRDIDIDMDIDTHTDPPDDD

Radius of gyration: 18.03 Å; chains: 1; bounding box: 53×26×54 Å

InterPro domains:
  IPR018790 Protein of unknown function DUF2358 [PF10184] (20-83)
  IPR018790 Protein of unknown function DUF2358 [PTHR31094] (3-78)

Secondary structure (DSSP, 8-state):
--HHHHHHHHHHHHHHHHHHHHHHHHHHGGGTTTS---GGGS-TT-EEE-TTS-EEESHHHHHHHHHHHHHHHHHHB-TTT-EEEEEEEEETTTTEEEEEEEEE-PBPS-S--